Protein AF-A0A9E4A4P6-F1 (afdb_monomer_lite)

Secondary structure (DSSP, 8-state):
---PPPTT-----HHHHHHHHHHHHHHTT--HHHHHHHHHHHHHHHHTT-TTTTGGGHHHHHHHHHTTSS-SS-------

Sequence (80 aa):
MNFEPTDQDIVVNADELRAFASQLYQKADVPKVDADAVAHLQVETDLHGIHSHGTRALAGYVRGILGGRINPTPNLTITR

Structure (mmCIF, N/CA/C/O backbone):
data_AF-A0A9E4A4P6-F1
#
_entry.id   AF-A0A9E4A4P6-F1
#
loop_
_atom_site.group_PDB
_atom_site.id
_atom_site.type_symbol
_atom_site.label_atom_id
_atom_site.label_alt_id
_atom_site.label_comp_id
_atom_site.label_asym_id
_atom_site.label_entity_id
_atom_site.label_seq_id
_atom_site.pdbx_PDB_ins_code
_atom_site.Cartn_x
_atom_site.Cartn_y
_atom_site.Cartn_z
_atom_site.occupancy
_atom_site.B_iso_or_equiv
_atom_site.auth_seq_id
_atom_site.auth_comp_id
_atom_site.auth_asym_id
_atom_site.auth_atom_id
_atom_site.pdbx_PDB_model_num
ATOM 1 N N . MET A 1 1 ? 0.048 6.924 -20.224 1.00 52.84 1 MET A N 1
ATOM 2 C CA . MET A 1 1 ? 1.408 7.220 -20.720 1.00 52.84 1 MET A CA 1
ATOM 3 C C . MET A 1 1 ? 2.186 5.929 -20.597 1.00 52.84 1 MET A C 1
ATOM 5 O O . MET A 1 1 ? 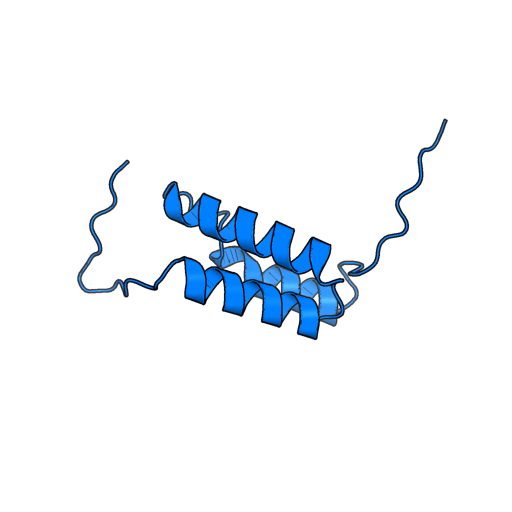2.147 5.358 -19.518 1.00 52.84 1 MET A O 1
ATOM 9 N N . ASN A 1 2 ? 2.802 5.442 -21.673 1.00 56.47 2 ASN A N 1
ATOM 10 C CA . ASN A 1 2 ? 3.673 4.271 -21.584 1.00 56.47 2 ASN A CA 1
ATOM 11 C C . ASN A 1 2 ? 5.057 4.779 -21.185 1.00 56.47 2 ASN A C 1
ATOM 13 O O . ASN A 1 2 ? 5.669 5.536 -21.938 1.00 56.47 2 ASN A O 1
ATOM 17 N N . PHE A 1 3 ? 5.482 4.446 -19.971 1.00 67.31 3 PHE A N 1
ATOM 18 C CA . PHE A 1 3 ? 6.833 4.717 -19.506 1.00 67.31 3 PHE A CA 1
ATOM 19 C C . PHE A 1 3 ? 7.699 3.532 -19.915 1.00 67.31 3 PHE A C 1
ATOM 21 O O . PHE A 1 3 ? 7.475 2.417 -19.451 1.00 67.31 3 PHE A O 1
ATOM 28 N N . GLU A 1 4 ? 8.652 3.775 -20.809 1.00 78.38 4 GLU A N 1
ATOM 29 C CA . GLU A 1 4 ? 9.697 2.799 -21.090 1.00 78.38 4 GLU A CA 1
ATOM 30 C C . GLU A 1 4 ? 10.732 2.865 -19.957 1.00 78.38 4 GLU A C 1
ATOM 32 O O . GLU A 1 4 ? 11.164 3.972 -19.613 1.00 78.38 4 GLU A O 1
ATOM 37 N N . PRO A 1 5 ? 11.118 1.724 -19.359 1.00 80.69 5 PRO A N 1
ATOM 38 C CA . PRO A 1 5 ? 12.170 1.689 -18.351 1.00 80.69 5 PRO A CA 1
ATOM 39 C C . PRO A 1 5 ? 13.476 2.274 -18.899 1.00 80.69 5 PRO A C 1
ATOM 41 O O . PRO A 1 5 ? 13.874 1.984 -20.028 1.00 80.69 5 PRO A O 1
ATOM 44 N N . THR A 1 6 ? 14.154 3.089 -18.097 1.00 87.50 6 THR A N 1
ATOM 45 C CA . THR A 1 6 ? 15.505 3.578 -18.392 1.00 87.50 6 THR A CA 1
ATOM 46 C C . THR A 1 6 ? 16.564 2.585 -17.910 1.00 87.50 6 THR A C 1
ATOM 48 O O . THR A 1 6 ? 16.268 1.667 -17.149 1.00 87.50 6 THR A O 1
ATOM 51 N N . ASP A 1 7 ? 17.833 2.810 -18.265 1.00 88.31 7 ASP A N 1
ATOM 52 C CA . ASP A 1 7 ? 18.965 2.001 -17.777 1.00 88.31 7 ASP A CA 1
ATOM 53 C C . ASP A 1 7 ? 19.137 2.035 -16.243 1.00 88.31 7 ASP A C 1
ATOM 55 O O . ASP A 1 7 ? 19.892 1.240 -15.682 1.00 88.31 7 ASP A O 1
ATOM 59 N N . GLN A 1 8 ? 18.473 2.972 -15.555 1.00 89.19 8 GLN A N 1
ATOM 60 C CA . GLN A 1 8 ? 18.489 3.080 -14.094 1.00 89.19 8 GLN A CA 1
ATOM 61 C C . GLN A 1 8 ? 17.302 2.383 -13.420 1.00 89.19 8 GLN A C 1
ATOM 63 O O . GLN A 1 8 ? 17.278 2.290 -12.191 1.00 89.19 8 GLN A O 1
ATOM 68 N N . ASP A 1 9 ? 16.334 1.892 -14.194 1.00 90.06 9 ASP A N 1
ATOM 69 C CA . ASP A 1 9 ? 15.119 1.283 -13.670 1.00 90.06 9 ASP A CA 1
ATOM 70 C C . ASP A 1 9 ? 15.242 -0.241 -13.595 1.00 90.06 9 ASP A C 1
ATOM 72 O O . ASP A 1 9 ? 15.870 -0.897 -14.426 1.00 90.06 9 ASP A O 1
ATOM 76 N N . ILE A 1 10 ? 14.593 -0.825 -12.590 1.00 92.19 10 ILE A N 1
ATOM 77 C CA . ILE A 1 10 ? 14.433 -2.274 -1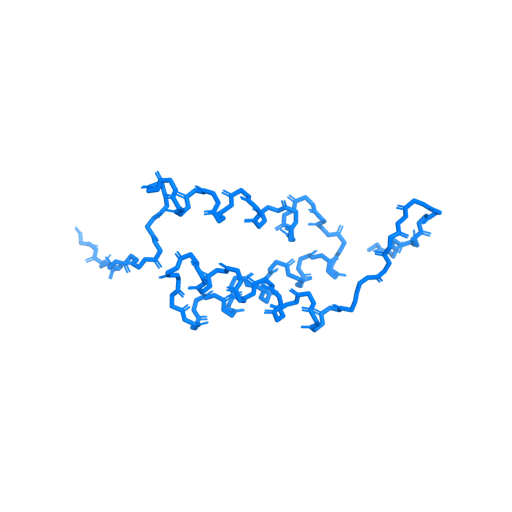2.464 1.00 92.19 10 ILE A CA 1
ATOM 78 C C . ILE A 1 10 ? 12.947 -2.578 -12.594 1.00 92.19 10 ILE A C 1
ATOM 80 O O . ILE A 1 10 ? 12.131 -2.070 -11.824 1.00 92.19 10 ILE A O 1
ATOM 84 N N . VAL A 1 11 ? 12.598 -3.435 -13.553 1.00 92.62 11 VAL A N 1
ATOM 85 C CA . VAL A 1 11 ? 11.228 -3.931 -13.694 1.00 92.62 11 VAL A CA 1
ATOM 86 C C . VAL A 1 11 ? 10.973 -4.971 -12.609 1.00 92.62 11 VAL A C 1
ATOM 88 O O . VAL A 1 11 ? 11.678 -5.974 -12.511 1.00 92.62 11 VAL A O 1
ATOM 91 N N . VAL A 1 12 ? 9.947 -4.727 -11.800 1.00 95.75 12 VAL A N 1
ATOM 92 C CA . VAL A 1 12 ? 9.508 -5.624 -10.729 1.00 95.75 12 VAL A CA 1
ATOM 93 C C . VAL A 1 12 ? 8.168 -6.236 -11.124 1.00 95.75 12 VAL A C 1
ATOM 95 O O . VAL A 1 12 ? 7.301 -5.547 -11.661 1.00 95.75 12 VAL A O 1
ATOM 98 N N . ASN A 1 13 ? 7.978 -7.529 -10.858 1.00 97.81 13 ASN A N 1
ATOM 99 C CA . ASN A 1 13 ? 6.695 -8.180 -11.089 1.00 97.81 13 ASN A CA 1
ATOM 100 C C . ASN A 1 13 ? 5.615 -7.581 -10.166 1.00 97.81 13 ASN A C 1
ATOM 102 O O . ASN A 1 13 ? 5.795 -7.491 -8.950 1.00 97.81 13 ASN A O 1
ATOM 106 N N . ALA A 1 14 ? 4.482 -7.186 -10.746 1.00 98.12 14 ALA A N 1
ATOM 107 C CA . ALA A 1 14 ? 3.417 -6.501 -10.019 1.00 98.12 14 ALA A CA 1
ATOM 108 C C . ALA A 1 14 ? 2.768 -7.372 -8.930 1.00 98.12 14 ALA A C 1
ATOM 110 O O . ALA A 1 14 ? 2.488 -6.882 -7.835 1.00 98.12 14 ALA A O 1
ATOM 111 N N . ASP A 1 15 ? 2.556 -8.664 -9.194 1.00 98.56 15 ASP A N 1
ATOM 112 C CA . ASP A 1 15 ? 1.946 -9.576 -8.225 1.00 98.56 15 ASP A CA 1
ATOM 113 C C . ASP A 1 15 ? 2.886 -9.843 -7.043 1.00 98.56 15 ASP A C 1
ATOM 115 O O . ASP A 1 15 ? 2.443 -9.849 -5.890 1.00 98.56 15 ASP A O 1
ATOM 119 N N . GLU A 1 16 ? 4.185 -9.996 -7.309 1.00 98.62 16 GLU A N 1
ATOM 120 C CA . GLU A 1 16 ? 5.210 -10.136 -6.269 1.00 98.62 16 GLU A CA 1
ATOM 121 C C . GLU A 1 16 ? 5.323 -8.866 -5.419 1.00 98.62 16 GLU A C 1
ATOM 123 O O . GLU A 1 16 ? 5.338 -8.947 -4.187 1.00 98.62 16 GLU A O 1
ATOM 128 N N . LEU A 1 17 ? 5.325 -7.686 -6.051 1.00 98.50 17 LEU A N 1
ATOM 129 C CA . LEU A 1 17 ? 5.350 -6.402 -5.350 1.00 98.50 17 LEU A CA 1
ATOM 130 C C . LEU A 1 17 ? 4.101 -6.209 -4.481 1.00 98.50 17 LEU A C 1
ATOM 132 O O . LEU A 1 17 ? 4.211 -5.776 -3.333 1.00 98.50 17 LEU A O 1
ATOM 136 N N . ARG A 1 18 ? 2.920 -6.584 -4.986 1.00 98.81 18 ARG A N 1
ATOM 137 C CA . ARG A 1 18 ? 1.661 -6.533 -4.228 1.00 98.81 18 ARG A CA 1
ATOM 138 C C . ARG A 1 18 ? 1.708 -7.461 -3.017 1.00 98.81 18 ARG A C 1
ATOM 140 O O . ARG A 1 18 ? 1.342 -7.051 -1.915 1.00 98.81 18 ARG A O 1
ATOM 147 N N . ALA A 1 19 ? 2.185 -8.693 -3.195 1.00 98.81 19 ALA A N 1
ATOM 148 C CA . ALA A 1 19 ? 2.332 -9.653 -2.104 1.00 98.81 19 ALA A CA 1
ATOM 149 C C . ALA A 1 19 ? 3.331 -9.166 -1.042 1.00 98.81 19 ALA A C 1
ATOM 151 O O . ALA A 1 19 ? 3.056 -9.268 0.155 1.00 98.81 19 ALA A O 1
ATOM 152 N N . PHE A 1 20 ? 4.460 -8.599 -1.469 1.00 98.69 20 PHE A N 1
ATOM 153 C CA . PHE A 1 20 ? 5.457 -8.010 -0.579 1.00 98.69 20 PHE A CA 1
ATOM 154 C C . PHE A 1 20 ? 4.892 -6.821 0.205 1.00 98.69 20 PHE A C 1
ATOM 156 O O . PHE A 1 20 ? 5.022 -6.767 1.429 1.00 98.69 20 PHE A O 1
ATOM 163 N N . ALA A 1 21 ? 4.206 -5.900 -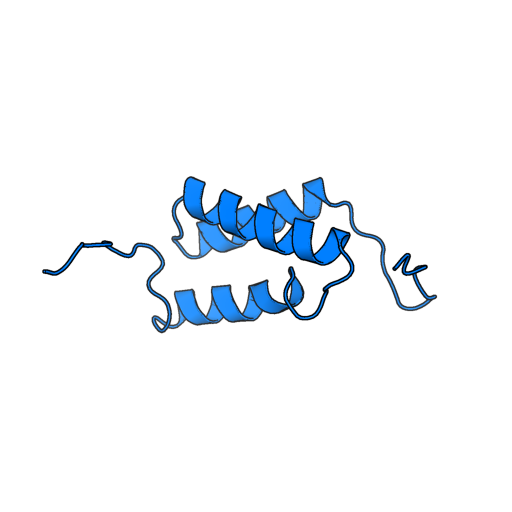0.472 1.00 98.75 21 ALA A N 1
ATOM 164 C CA . ALA A 1 21 ? 3.603 -4.740 0.167 1.00 98.75 21 ALA A CA 1
ATOM 165 C C . ALA A 1 21 ? 2.562 -5.136 1.222 1.00 98.75 21 ALA A C 1
ATOM 167 O O . ALA A 1 21 ? 2.621 -4.648 2.352 1.00 98.75 21 ALA A O 1
ATOM 168 N N . SER A 1 22 ? 1.672 -6.079 0.897 1.00 98.88 22 SER A N 1
ATOM 169 C CA . SER A 1 22 ? 0.684 -6.597 1.851 1.00 98.88 22 SER A CA 1
ATOM 170 C C . SER A 1 22 ? 1.355 -7.214 3.085 1.00 98.88 22 SER A C 1
ATOM 172 O O . SER A 1 22 ? 0.960 -6.926 4.217 1.00 98.88 22 SER A O 1
ATOM 174 N N . GLN A 1 23 ? 2.420 -8.002 2.900 1.00 98.81 23 GLN A N 1
ATOM 175 C CA . GLN A 1 23 ? 3.167 -8.581 4.022 1.00 98.81 23 GLN A CA 1
ATOM 176 C C . GLN A 1 23 ? 3.768 -7.508 4.936 1.00 98.81 23 GLN A C 1
ATOM 178 O O . GLN A 1 23 ? 3.719 -7.659 6.156 1.00 98.81 23 GLN A O 1
ATOM 183 N N . LEU A 1 24 ? 4.300 -6.416 4.380 1.00 98.62 24 LEU A N 1
ATOM 184 C CA . LEU A 1 24 ? 4.851 -5.321 5.182 1.00 98.62 24 LEU A CA 1
ATOM 185 C C . LEU A 1 24 ? 3.784 -4.627 6.034 1.00 98.62 24 LEU A C 1
ATOM 187 O O . LEU A 1 24 ? 4.028 -4.373 7.212 1.00 98.62 24 LEU A O 1
ATOM 191 N N . TYR A 1 25 ? 2.602 -4.365 5.475 1.00 98.81 25 TYR A N 1
ATOM 192 C CA . TYR A 1 25 ? 1.487 -3.801 6.239 1.00 98.81 25 TYR A CA 1
ATOM 193 C C . TYR A 1 25 ? 1.006 -4.754 7.338 1.00 98.81 25 TYR A C 1
ATOM 195 O O . TYR A 1 25 ? 0.831 -4.322 8.475 1.00 98.81 25 TYR A O 1
ATOM 203 N N . GLN A 1 26 ? 0.887 -6.053 7.049 1.00 98.81 26 GLN A N 1
ATOM 204 C CA . GLN A 1 26 ? 0.530 -7.060 8.058 1.00 98.81 26 GLN A CA 1
ATOM 205 C C . GLN A 1 26 ? 1.556 -7.141 9.195 1.00 98.81 26 GLN A C 1
ATOM 207 O O . GLN A 1 26 ? 1.188 -7.287 10.356 1.00 98.81 26 GLN A O 1
ATOM 212 N N . LYS A 1 27 ? 2.854 -7.022 8.885 1.00 98.50 27 LYS A N 1
ATOM 213 C CA . LYS A 1 27 ? 3.923 -6.966 9.899 1.00 98.50 27 LYS A CA 1
ATOM 214 C C . LYS A 1 27 ? 3.927 -5.670 10.709 1.00 98.50 27 LYS A C 1
ATOM 216 O O . LYS A 1 27 ? 4.560 -5.638 11.758 1.00 98.50 27 LYS A O 1
ATOM 221 N N . ALA A 1 28 ? 3.234 -4.639 10.238 1.00 98.19 28 ALA A N 1
ATOM 222 C CA . ALA A 1 28 ? 2.954 -3.413 10.973 1.00 98.19 28 ALA A CA 1
ATOM 223 C C . ALA A 1 28 ? 1.571 -3.451 11.661 1.00 98.19 28 ALA A C 1
ATOM 225 O O . ALA A 1 28 ? 0.997 -2.404 11.928 1.00 98.19 28 ALA A O 1
ATOM 226 N N . ASP A 1 29 ? 1.023 -4.642 11.922 1.00 98.19 29 ASP A N 1
ATOM 227 C CA . ASP A 1 29 ? -0.253 -4.872 12.617 1.00 98.19 29 ASP A CA 1
ATOM 228 C C . ASP A 1 29 ? -1.521 -4.415 11.870 1.00 98.19 29 ASP A C 1
ATOM 230 O O . ASP A 1 29 ? -2.607 -4.367 12.452 1.00 98.19 29 ASP A O 1
ATOM 234 N N . VAL A 1 30 ? -1.433 -4.128 10.566 1.00 98.69 30 VAL A N 1
ATOM 235 C CA . VAL A 1 30 ? -2.621 -3.877 9.733 1.00 98.69 30 VAL A CA 1
ATOM 236 C C . VAL A 1 30 ? -3.344 -5.205 9.452 1.00 98.69 30 VAL A C 1
ATOM 238 O O . VAL A 1 30 ? -2.695 -6.171 9.036 1.00 98.69 30 VAL A O 1
ATOM 241 N N . PRO A 1 31 ? -4.679 -5.292 9.618 1.00 98.62 31 PRO A N 1
ATOM 242 C CA . PRO A 1 31 ? -5.439 -6.489 9.273 1.00 98.62 31 PRO A CA 1
ATOM 243 C C . PRO A 1 31 ? -5.216 -6.911 7.820 1.00 98.62 31 PRO A C 1
ATOM 245 O O . PRO A 1 31 ? -5.149 -6.073 6.925 1.00 98.62 31 PRO A O 1
ATOM 248 N N . LYS A 1 32 ? -5.158 -8.224 7.564 1.00 98.56 32 LYS A N 1
ATOM 249 C CA . LYS A 1 32 ? -4.850 -8.769 6.229 1.00 98.56 32 LYS A CA 1
ATOM 250 C C . LYS A 1 32 ? -5.720 -8.175 5.116 1.00 98.56 32 LYS A C 1
ATOM 252 O O . LYS A 1 32 ? -5.198 -7.859 4.057 1.00 98.56 32 LYS A O 1
ATOM 257 N N . VAL A 1 33 ? -7.023 -8.022 5.354 1.00 98.38 33 VAL A N 1
ATOM 258 C CA . VAL A 1 33 ? -7.957 -7.477 4.354 1.00 98.38 33 VAL A CA 1
ATOM 259 C C . VAL A 1 33 ? -7.601 -6.041 3.957 1.00 98.38 33 VAL A C 1
ATOM 261 O O . VAL A 1 33 ? -7.578 -5.725 2.770 1.00 98.38 33 VAL A O 1
ATOM 264 N N . ASP A 1 34 ? -7.236 -5.204 4.927 1.00 98.62 34 ASP A N 1
ATOM 265 C CA . ASP A 1 34 ? -6.864 -3.808 4.694 1.00 98.62 34 ASP A CA 1
ATOM 266 C C . ASP A 1 34 ? -5.457 -3.708 4.095 1.00 98.62 34 ASP A C 1
ATOM 268 O O . ASP A 1 34 ? -5.221 -2.912 3.185 1.00 98.62 34 ASP A O 1
ATOM 272 N N . ALA A 1 35 ? -4.535 -4.561 4.552 1.00 98.75 35 ALA A N 1
ATOM 273 C CA . ALA A 1 35 ? -3.185 -4.689 4.013 1.00 98.75 35 ALA A CA 1
ATOM 274 C C . ALA A 1 35 ? -3.190 -5.109 2.533 1.00 98.75 35 ALA A C 1
ATOM 276 O O . ALA A 1 35 ? -2.468 -4.528 1.722 1.00 98.75 35 ALA A O 1
ATOM 277 N N . ASP A 1 36 ? -4.030 -6.081 2.168 1.00 98.81 36 ASP A N 1
ATOM 278 C CA . ASP A 1 36 ? -4.220 -6.504 0.780 1.00 98.81 36 ASP A CA 1
ATOM 279 C C . ASP A 1 36 ? -4.827 -5.373 -0.063 1.00 98.81 36 ASP A C 1
ATOM 281 O O . ASP A 1 36 ? -4.374 -5.132 -1.184 1.00 98.81 36 ASP A O 1
ATOM 285 N N . ALA A 1 37 ? -5.812 -4.648 0.480 1.00 98.62 37 ALA A N 1
ATOM 286 C CA . ALA A 1 37 ? -6.467 -3.544 -0.213 1.00 98.62 37 ALA A CA 1
ATOM 287 C C . ALA A 1 37 ? -5.500 -2.387 -0.511 1.00 98.62 37 ALA A C 1
ATOM 289 O O . ALA A 1 37 ? -5.414 -1.938 -1.656 1.00 98.62 37 ALA A O 1
ATOM 290 N N . VAL A 1 38 ? -4.731 -1.921 0.481 1.00 98.31 38 VAL A N 1
ATOM 291 C CA . VAL A 1 38 ? -3.763 -0.830 0.270 1.00 98.31 38 VAL A CA 1
ATOM 292 C C . VAL A 1 38 ? -2.632 -1.253 -0.670 1.00 98.31 38 VAL A C 1
ATOM 294 O O . VAL A 1 38 ? -2.254 -0.478 -1.547 1.00 98.31 38 VAL A O 1
ATOM 297 N N . ALA A 1 39 ? -2.140 -2.492 -0.557 1.00 98.69 39 ALA A N 1
ATOM 298 C CA . ALA A 1 39 ? -1.112 -3.019 -1.448 1.00 98.69 39 ALA A CA 1
ATOM 299 C C . ALA A 1 39 ? -1.600 -3.091 -2.900 1.00 98.69 39 ALA A C 1
ATOM 301 O O . ALA A 1 39 ? -0.872 -2.705 -3.813 1.00 98.69 39 ALA A O 1
ATOM 302 N N . HIS A 1 40 ? -2.839 -3.545 -3.116 1.00 98.69 40 HIS A N 1
ATOM 303 C CA . HIS A 1 40 ? -3.458 -3.546 -4.437 1.00 98.69 40 HIS A CA 1
ATOM 304 C C . HIS A 1 40 ? -3.545 -2.127 -5.006 1.00 98.69 40 HIS A C 1
ATOM 306 O O . HIS A 1 40 ? -3.022 -1.886 -6.088 1.00 98.69 40 HIS A O 1
ATOM 312 N N . LEU A 1 41 ? -4.111 -1.174 -4.258 1.00 98.56 41 LEU A N 1
ATOM 313 C CA . LEU A 1 41 ? -4.260 0.211 -4.716 1.00 98.56 41 LEU A CA 1
ATOM 314 C C . LEU A 1 41 ? -2.916 0.872 -5.052 1.00 98.56 41 LEU A C 1
ATOM 316 O O . LEU A 1 41 ? -2.810 1.565 -6.064 1.00 98.56 41 LEU A O 1
ATOM 320 N N . GLN A 1 42 ? -1.881 0.658 -4.238 1.00 98.56 42 GLN A N 1
ATOM 321 C CA . GLN A 1 42 ? -0.557 1.227 -4.497 1.00 98.56 42 GLN A CA 1
ATOM 322 C C . GLN A 1 42 ? 0.091 0.653 -5.758 1.00 98.56 42 GLN A C 1
ATOM 324 O O . GLN A 1 42 ? 0.637 1.418 -6.551 1.00 98.56 42 GLN A O 1
ATOM 329 N N . VAL A 1 43 ? 0.007 -0.664 -5.970 1.00 98.44 43 VAL A N 1
ATOM 330 C CA . VAL A 1 43 ? 0.572 -1.305 -7.166 1.00 98.44 43 VAL A CA 1
ATOM 331 C C . VAL A 1 43 ? -0.215 -0.940 -8.423 1.00 98.44 43 VAL A C 1
ATOM 333 O O . VAL A 1 43 ? 0.394 -0.620 -9.436 1.00 98.44 43 VAL A O 1
ATOM 336 N N . GLU A 1 44 ? -1.547 -0.885 -8.368 1.00 98.25 44 GLU A N 1
ATOM 337 C CA . GLU A 1 44 ? -2.362 -0.396 -9.494 1.00 98.25 44 GLU A CA 1
ATOM 338 C C . GLU A 1 44 ? -2.014 1.053 -9.856 1.00 98.25 44 GLU A C 1
ATOM 340 O O . GLU A 1 44 ? -1.971 1.431 -11.025 1.00 98.25 44 GLU A O 1
ATOM 345 N N . THR A 1 45 ? -1.723 1.881 -8.853 1.00 97.69 45 THR A N 1
ATOM 346 C CA . THR A 1 45 ? -1.288 3.265 -9.069 1.00 97.69 45 THR A CA 1
ATOM 347 C C . THR A 1 45 ? 0.075 3.320 -9.774 1.00 97.69 45 THR A C 1
ATOM 349 O O . THR A 1 45 ? 0.267 4.154 -10.663 1.00 97.69 45 THR A O 1
ATOM 352 N N . ASP A 1 46 ? 0.997 2.407 -9.448 1.00 96.25 46 ASP A N 1
ATOM 353 C CA . ASP A 1 46 ? 2.265 2.254 -10.175 1.00 96.25 46 ASP A CA 1
ATOM 354 C C . ASP A 1 46 ? 2.061 1.752 -11.609 1.00 96.25 46 ASP A C 1
ATOM 356 O O . ASP A 1 46 ? 2.676 2.292 -12.526 1.00 96.25 46 ASP A O 1
ATOM 360 N N . LEU A 1 47 ? 1.167 0.782 -11.829 1.00 95.81 47 LEU A N 1
ATOM 361 C CA . LEU A 1 47 ? 0.837 0.267 -13.164 1.00 95.81 47 LEU A CA 1
ATOM 362 C C . LEU A 1 47 ? 0.200 1.334 -14.066 1.00 95.81 47 LEU A C 1
ATOM 364 O O . LEU A 1 47 ? 0.414 1.334 -15.277 1.00 95.81 47 LEU A O 1
ATOM 368 N N . HIS A 1 48 ? -0.521 2.292 -13.484 1.00 94.94 48 HIS A N 1
ATOM 369 C CA . HIS A 1 48 ? -1.016 3.473 -14.193 1.00 94.94 48 HIS A CA 1
ATOM 370 C C . HIS A 1 48 ? 0.057 4.557 -14.432 1.00 94.94 48 HIS A C 1
ATOM 372 O O . HIS A 1 48 ? -0.246 5.598 -15.024 1.00 94.94 48 HIS A O 1
ATOM 378 N N . GLY A 1 49 ? 1.302 4.341 -13.995 1.00 92.81 49 GLY A N 1
ATOM 379 C CA . GLY A 1 49 ? 2.421 5.273 -14.158 1.00 92.81 49 GLY A CA 1
ATOM 380 C C . GLY A 1 49 ? 2.403 6.456 -13.183 1.00 92.81 49 GLY A C 1
ATOM 381 O O . GLY A 1 49 ? 3.025 7.484 -13.449 1.00 92.81 49 GLY A O 1
ATOM 382 N N . ILE A 1 50 ? 1.681 6.356 -12.060 1.00 94.94 50 ILE A N 1
ATOM 383 C CA . ILE A 1 50 ? 1.540 7.426 -11.055 1.00 94.94 50 ILE A CA 1
ATOM 384 C C . ILE A 1 50 ? 2.418 7.107 -9.831 1.00 94.94 50 ILE A C 1
ATOM 386 O O . ILE A 1 50 ? 1.976 7.057 -8.683 1.00 94.94 50 ILE A O 1
ATOM 390 N N . HIS A 1 51 ? 3.718 6.927 -10.061 1.00 92.12 51 HIS A N 1
ATOM 391 C CA . HIS A 1 51 ? 4.663 6.458 -9.034 1.00 92.12 51 HIS A CA 1
ATOM 392 C C . HIS A 1 51 ? 4.776 7.354 -7.793 1.00 92.12 51 HIS A C 1
ATOM 394 O O . HIS A 1 51 ? 5.185 6.907 -6.722 1.00 92.12 51 HIS A O 1
ATOM 400 N N . SER A 1 52 ? 4.410 8.634 -7.901 1.00 94.50 52 SER A N 1
ATOM 401 C CA . SER A 1 52 ? 4.388 9.557 -6.761 1.00 94.50 52 SER A CA 1
ATOM 402 C C . SER A 1 52 ? 3.369 9.170 -5.682 1.00 94.50 52 SER A C 1
ATOM 404 O O . SER A 1 52 ? 3.561 9.554 -4.531 1.00 94.50 52 SER A O 1
ATOM 406 N N . HIS A 1 53 ? 2.331 8.403 -6.035 1.00 95.88 53 HIS A N 1
ATOM 407 C CA . HIS A 1 53 ? 1.248 7.988 -5.135 1.00 95.88 53 HIS A CA 1
ATOM 408 C C . HIS A 1 53 ? 1.102 6.457 -5.018 1.00 95.88 53 HIS A C 1
ATOM 410 O O . HIS A 1 53 ? 0.241 5.988 -4.277 1.00 95.88 53 HIS A O 1
ATOM 416 N N . GLY A 1 54 ? 1.940 5.682 -5.717 1.00 97.31 54 GLY A N 1
ATOM 417 C CA . GLY A 1 54 ? 1.984 4.221 -5.637 1.00 97.31 54 GLY A CA 1
ATOM 418 C C . GLY A 1 54 ? 2.833 3.691 -4.476 1.00 97.31 54 GLY A C 1
ATOM 419 O O . GLY A 1 54 ? 2.833 4.230 -3.361 1.00 97.31 54 GLY A O 1
ATOM 420 N N . THR A 1 55 ? 3.599 2.628 -4.726 1.00 97.94 55 THR A N 1
ATOM 421 C CA . THR A 1 55 ? 4.393 1.935 -3.693 1.00 97.94 55 THR A CA 1
ATOM 422 C C . THR A 1 55 ? 5.540 2.770 -3.125 1.00 97.94 55 THR A C 1
ATOM 424 O O . THR A 1 55 ? 6.013 2.487 -2.023 1.00 97.94 55 THR A O 1
ATOM 427 N N . ARG A 1 56 ? 5.929 3.881 -3.769 1.00 96.56 56 ARG A N 1
ATOM 428 C CA . ARG A 1 56 ? 6.894 4.846 -3.206 1.00 96.56 56 ARG A CA 1
ATOM 429 C C . ARG A 1 56 ? 6.487 5.348 -1.813 1.00 96.56 56 ARG A C 1
ATOM 431 O O . ARG A 1 56 ? 7.353 5.625 -0.981 1.00 96.56 56 ARG A O 1
ATOM 438 N N . ALA A 1 57 ? 5.185 5.459 -1.539 1.00 96.62 57 ALA A N 1
ATOM 439 C CA . ALA A 1 57 ? 4.671 5.926 -0.251 1.00 96.62 57 ALA A CA 1
ATOM 440 C C . ALA A 1 57 ? 4.689 4.848 0.854 1.00 96.62 57 ALA A C 1
ATOM 442 O O . ALA A 1 57 ? 4.624 5.186 2.040 1.00 96.62 57 ALA A O 1
ATOM 443 N N . LEU A 1 58 ? 4.821 3.565 0.494 1.00 98.00 58 LEU A N 1
ATOM 444 C CA . LEU A 1 58 ? 4.728 2.408 1.393 1.00 98.00 58 LEU A CA 1
ATOM 445 C C . LEU A 1 58 ? 5.594 2.564 2.645 1.00 98.00 58 LEU A C 1
ATOM 447 O O . LEU A 1 58 ? 5.095 2.477 3.768 1.00 98.00 58 LEU A O 1
ATOM 451 N N . ALA A 1 59 ? 6.885 2.860 2.472 1.00 97.88 59 ALA A N 1
ATOM 452 C CA . ALA A 1 59 ? 7.810 2.994 3.596 1.00 97.88 59 ALA A CA 1
ATOM 453 C C . ALA A 1 59 ? 7.400 4.121 4.564 1.00 97.88 59 ALA A C 1
ATOM 455 O O . ALA A 1 59 ? 7.642 4.032 5.768 1.00 97.88 59 ALA A O 1
ATOM 456 N N . GLY A 1 60 ? 6.776 5.187 4.055 1.00 98.25 60 GLY A N 1
ATOM 457 C CA . GLY A 1 60 ? 6.251 6.282 4.870 1.00 98.25 60 GLY A CA 1
ATOM 458 C C . GLY A 1 60 ? 5.047 5.861 5.713 1.00 98.25 60 GLY A C 1
ATOM 459 O O . GLY A 1 60 ? 4.985 6.208 6.896 1.00 98.25 60 GLY A O 1
ATOM 460 N N . TYR A 1 61 ? 4.129 5.084 5.132 1.00 98.25 61 TYR A N 1
ATOM 461 C CA . TYR A 1 61 ? 2.973 4.544 5.848 1.00 98.25 61 TYR A CA 1
ATOM 462 C C . TYR A 1 61 ? 3.386 3.543 6.923 1.00 98.25 61 TYR A C 1
ATOM 464 O O . TYR A 1 61 ? 2.998 3.717 8.075 1.00 98.25 61 TYR A O 1
ATOM 472 N N . VAL A 1 62 ? 4.246 2.573 6.593 1.00 98.50 62 VAL A N 1
ATOM 473 C CA . VAL A 1 62 ? 4.747 1.582 7.561 1.00 98.50 62 VAL A CA 1
ATOM 474 C C . VAL A 1 62 ? 5.432 2.269 8.745 1.00 98.50 62 VAL A C 1
ATOM 476 O O . VAL A 1 62 ? 5.107 1.985 9.894 1.00 98.50 62 VAL A O 1
ATOM 479 N N . ARG A 1 63 ? 6.313 3.253 8.505 1.00 98.50 63 ARG A N 1
ATOM 480 C CA . ARG A 1 63 ? 6.927 4.036 9.597 1.00 98.50 63 ARG A CA 1
ATOM 481 C C . ARG A 1 63 ? 5.905 4.841 10.399 1.00 98.50 63 ARG A C 1
ATOM 483 O O . ARG A 1 63 ? 6.080 5.020 11.598 1.00 98.50 63 ARG A O 1
ATOM 490 N N . GLY A 1 64 ? 4.865 5.363 9.750 1.00 98.62 64 GLY A N 1
ATOM 491 C CA . GLY A 1 64 ? 3.784 6.078 10.428 1.00 98.62 64 GLY A CA 1
ATOM 492 C C . GLY A 1 64 ? 2.982 5.185 11.366 1.00 98.62 64 GLY A C 1
ATOM 493 O O . GLY A 1 64 ? 2.651 5.627 12.463 1.00 98.62 64 GLY A O 1
ATOM 494 N N . ILE A 1 65 ? 2.734 3.943 10.957 1.00 98.50 65 ILE A N 1
ATOM 495 C CA . ILE A 1 65 ? 2.058 2.930 11.765 1.00 98.50 65 ILE A CA 1
ATOM 496 C C . ILE A 1 65 ? 2.937 2.521 12.951 1.00 98.50 65 ILE A C 1
ATOM 498 O O . ILE A 1 65 ? 2.532 2.688 14.097 1.00 98.50 65 ILE A O 1
ATOM 502 N N . LEU A 1 66 ? 4.179 2.093 12.692 1.00 98.00 66 LEU A N 1
ATOM 503 C CA . LEU A 1 66 ? 5.121 1.685 13.744 1.00 98.00 66 LEU A CA 1
ATOM 504 C C . LEU A 1 66 ? 5.425 2.817 14.740 1.00 98.00 66 LEU A C 1
ATOM 506 O O . LEU A 1 66 ? 5.690 2.567 15.910 1.00 98.00 66 LEU A O 1
ATOM 510 N N . GLY A 1 67 ? 5.381 4.071 14.282 1.00 98.06 67 GLY A N 1
ATOM 511 C CA . GLY A 1 67 ? 5.547 5.260 15.118 1.00 98.06 67 GLY A CA 1
ATOM 512 C C . GLY A 1 67 ? 4.271 5.745 15.816 1.00 98.06 67 GLY A C 1
ATOM 513 O O . GLY A 1 67 ? 4.300 6.823 16.403 1.00 98.06 67 GLY A O 1
ATOM 514 N N . GLY A 1 68 ? 3.146 5.027 15.710 1.00 97.88 68 GLY A N 1
ATOM 515 C CA . GLY A 1 68 ? 1.872 5.370 16.359 1.00 97.88 68 GLY A CA 1
ATOM 516 C C . GLY A 1 68 ? 1.137 6.585 15.779 1.00 97.88 68 GLY A C 1
ATOM 517 O O . GLY A 1 68 ? 0.118 7.010 16.315 1.00 97.88 68 GLY A O 1
ATOM 518 N N . ARG A 1 69 ? 1.627 7.162 14.677 1.00 98.38 69 ARG A N 1
ATOM 519 C CA . ARG A 1 69 ? 1.017 8.323 14.003 1.00 98.38 69 ARG A CA 1
ATOM 520 C C . ARG A 1 69 ? -0.158 7.925 13.105 1.00 98.38 69 ARG A C 1
ATOM 522 O O . ARG A 1 69 ? -0.986 8.766 12.770 1.00 98.38 69 ARG A O 1
ATOM 529 N N . ILE A 1 70 ? -0.209 6.663 12.693 1.00 98.44 70 ILE A N 1
ATOM 530 C CA . ILE A 1 70 ? -1.304 6.067 11.927 1.00 98.44 70 ILE A CA 1
ATOM 531 C C . ILE A 1 70 ? -1.840 4.901 12.751 1.00 98.44 70 ILE A C 1
ATOM 533 O O . ILE A 1 70 ? -1.065 4.039 13.153 1.00 98.44 70 ILE A O 1
ATOM 537 N N . ASN A 1 71 ? -3.150 4.873 12.994 1.00 98.12 71 ASN A N 1
ATOM 538 C CA . ASN A 1 71 ? -3.797 3.740 13.646 1.00 98.12 71 ASN A CA 1
ATOM 539 C C . ASN A 1 71 ? -3.968 2.594 12.625 1.00 98.12 71 ASN A C 1
ATOM 541 O O . ASN A 1 71 ? -4.698 2.798 11.653 1.00 98.12 71 ASN A O 1
ATOM 545 N N . PRO A 1 72 ? -3.330 1.422 12.812 1.00 97.88 72 PRO A N 1
ATOM 546 C CA . PRO A 1 72 ? -3.464 0.290 11.891 1.00 97.88 72 PRO A CA 1
ATOM 547 C C . PRO A 1 72 ? -4.825 -0.411 11.977 1.00 97.88 72 PRO A C 1
ATOM 549 O O . PRO A 1 72 ? -5.205 -1.113 11.047 1.00 97.88 72 PRO A O 1
ATOM 552 N N . THR A 1 73 ? -5.555 -0.229 13.080 1.00 97.94 73 THR A N 1
ATOM 553 C CA . THR A 1 73 ? -6.841 -0.879 13.367 1.00 97.94 73 THR A CA 1
ATOM 554 C C . THR A 1 73 ? -7.880 0.157 13.821 1.00 97.94 73 THR A C 1
ATOM 556 O O . THR A 1 73 ? -8.330 0.163 14.972 1.00 97.94 73 THR A O 1
ATOM 559 N N . PRO A 1 74 ? -8.264 1.105 12.945 1.00 96.75 74 PRO A N 1
ATOM 560 C CA . PRO A 1 74 ? -9.221 2.140 13.307 1.00 96.75 74 PRO A CA 1
ATOM 561 C C . PRO A 1 74 ? -10.615 1.551 13.551 1.00 96.75 74 PRO A C 1
ATOM 563 O O . PRO A 1 74 ? -11.130 0.773 12.752 1.00 96.75 74 PRO A O 1
ATOM 566 N N . ASN A 1 75 ? -11.268 1.986 14.629 1.00 95.75 75 ASN A N 1
ATOM 567 C CA . ASN A 1 75 ? -12.687 1.721 14.851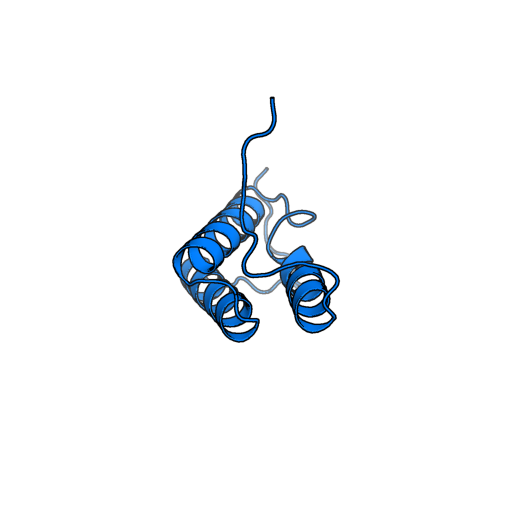 1.00 95.75 75 ASN A CA 1
ATOM 568 C C . ASN A 1 75 ? -13.519 2.827 14.184 1.00 95.75 75 ASN A C 1
ATOM 570 O O . ASN A 1 75 ? -13.761 3.875 14.784 1.00 95.75 75 ASN A O 1
ATOM 574 N N . LEU A 1 76 ? -13.890 2.618 12.921 1.00 93.44 76 LEU A N 1
ATOM 575 C CA . LEU A 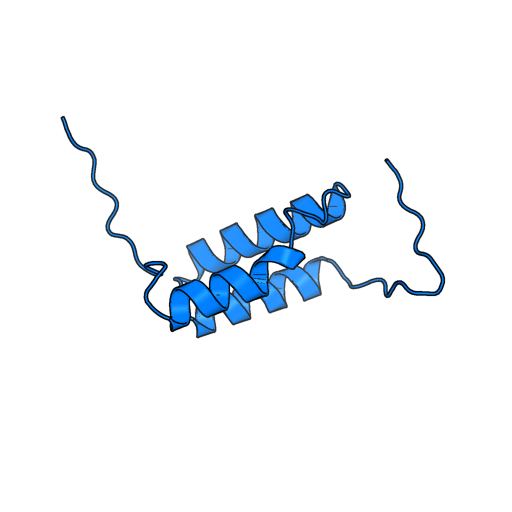1 76 ? -14.668 3.583 12.144 1.00 93.44 76 LEU A CA 1
ATOM 576 C C . LEU A 1 76 ? -16.110 3.653 12.667 1.00 93.44 76 LEU A C 1
ATOM 578 O O . LEU A 1 76 ? -16.812 2.645 12.718 1.00 93.44 76 LEU A O 1
ATOM 582 N N . THR A 1 77 ? -16.571 4.852 13.022 1.00 96.00 77 THR A N 1
ATOM 583 C CA . THR A 1 77 ? -17.937 5.101 13.500 1.00 96.00 77 THR A CA 1
ATOM 584 C C . THR A 1 77 ? -18.595 6.229 12.711 1.00 96.00 77 THR A C 1
ATOM 586 O O . THR A 1 77 ? -17.928 7.118 12.183 1.00 96.00 77 THR A O 1
ATOM 589 N N . ILE A 1 78 ? -19.925 6.185 12.616 1.00 96.06 78 ILE A N 1
ATOM 590 C CA . ILE A 1 78 ? -20.728 7.236 11.984 1.00 96.06 78 ILE A CA 1
ATOM 591 C C . ILE A 1 78 ? -21.224 8.176 13.083 1.00 96.06 78 ILE A C 1
ATOM 593 O O . ILE A 1 78 ? -21.846 7.728 14.047 1.00 96.06 78 ILE A O 1
ATOM 597 N N . THR A 1 79 ? -20.979 9.475 12.933 1.00 94.56 79 THR A N 1
ATOM 598 C CA . THR A 1 79 ? -21.521 10.519 13.812 1.00 94.56 79 THR A CA 1
ATOM 599 C C . THR A 1 79 ? -22.722 11.199 13.157 1.00 94.56 79 THR A C 1
ATOM 601 O O . THR A 1 79 ? -22.792 11.278 11.931 1.00 94.56 79 THR A O 1
ATOM 604 N N . ARG A 1 80 ? -23.663 11.683 13.972 1.00 83.00 80 ARG A N 1
ATOM 605 C CA . ARG A 1 80 ? -24.846 12.433 13.531 1.00 83.00 80 ARG A CA 1
ATOM 606 C C . ARG A 1 80 ? -24.663 13.926 13.759 1.00 83.00 80 ARG A C 1
ATOM 608 O O . ARG A 1 80 ? -24.055 14.268 14.795 1.00 83.00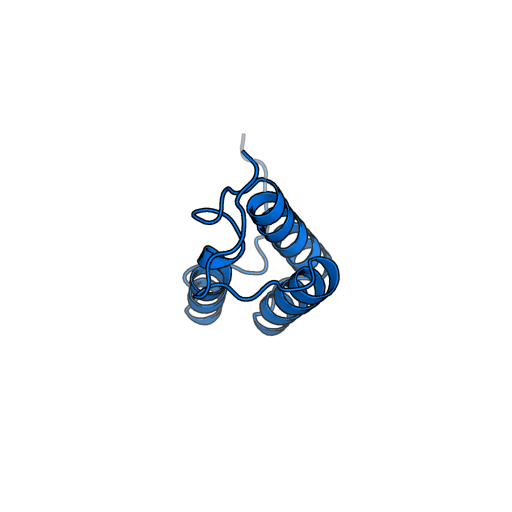 80 ARG A O 1
#

pLDDT: mean 94.94, std 8.25, range [52.84, 98.88]

Radius of gyration: 14.5 Å; chains: 1; bounding box: 44×23×38 Å

Foldseek 3Di:
DDDDDDPPDDDDDLVVQLVVQLVLLVVLVAPSVVSSVLSVVQSVCVVVVNPVRHCVCSVVVSCCSNVVVDPSDDPDDDDD